Protein AF-V5HRC0-F1 (afdb_monomer)

Foldseek 3Di:
DPDKDFDWDADPPDDPADPPCVPRRCVQAPPVGIGGPQWIWDADPVRDIDTDAGNVQWDFFQNDTDHQVVLQVVQVVDPFFPGKGWHWDQDPPGRTDIDMDTDTPDPPDPDDPVNSVVD

Structure (mmCIF, N/CA/C/O backbone):
data_AF-V5HRC0-F1
#
_entry.id   AF-V5HRC0-F1
#
loop_
_atom_site.group_PDB
_atom_site.id
_atom_site.type_symbol
_atom_site.label_atom_id
_atom_site.label_alt_id
_atom_site.label_comp_id
_atom_site.label_asym_id
_atom_site.label_entity_id
_atom_site.label_seq_id
_atom_site.pdbx_PDB_ins_code
_atom_site.Cartn_x
_atom_site.Cartn_y
_atom_site.Cartn_z
_atom_site.occupancy
_atom_site.B_iso_or_equiv
_atom_site.auth_seq_id
_atom_site.auth_comp_id
_atom_site.auth_asym_id
_atom_site.auth_atom_id
_atom_site.pdbx_PDB_model_num
ATOM 1 N N . PRO A 1 1 ? 3.988 -19.691 -7.230 1.00 90.94 1 PRO A N 1
ATOM 2 C CA . PRO A 1 1 ? 2.639 -19.416 -6.673 1.00 90.94 1 PRO A CA 1
ATOM 3 C C . PRO A 1 1 ? 2.709 -19.157 -5.161 1.00 90.94 1 PRO A C 1
ATOM 5 O O . PRO A 1 1 ? 3.654 -19.605 -4.523 1.00 90.94 1 PRO A O 1
ATOM 8 N N . ASN A 1 2 ? 1.744 -18.421 -4.606 1.00 94.00 2 ASN A N 1
ATOM 9 C CA . ASN A 1 2 ? 1.583 -18.088 -3.181 1.00 94.00 2 ASN A CA 1
ATOM 10 C C . ASN A 1 2 ? 2.753 -17.335 -2.517 1.00 94.00 2 ASN A C 1
ATOM 12 O O . ASN A 1 2 ? 2.789 -17.189 -1.297 1.00 94.00 2 ASN A O 1
ATOM 16 N N . GLU A 1 3 ? 3.675 -16.794 -3.312 1.00 95.50 3 GLU A N 1
ATOM 17 C CA . GLU A 1 3 ? 4.771 -15.952 -2.839 1.00 95.50 3 GLU A CA 1
ATOM 18 C C . GLU A 1 3 ? 4.492 -14.481 -3.129 1.00 95.50 3 GLU A C 1
ATOM 20 O O . GLU A 1 3 ? 4.042 -14.113 -4.217 1.00 95.50 3 GLU A O 1
ATOM 25 N N . LYS A 1 4 ? 4.767 -13.634 -2.136 1.00 94.25 4 LYS A N 1
ATOM 26 C CA . LYS A 1 4 ? 4.613 -12.185 -2.248 1.00 94.25 4 LYS A CA 1
ATOM 27 C C . LYS A 1 4 ? 5.787 -11.604 -3.023 1.00 94.25 4 LYS A C 1
ATOM 29 O O . LYS A 1 4 ? 6.940 -11.830 -2.664 1.00 94.25 4 LYS A O 1
ATOM 34 N N . GLY A 1 5 ? 5.493 -10.788 -4.024 1.00 93.00 5 GLY A N 1
ATOM 35 C CA . GLY A 1 5 ? 6.502 -10.082 -4.800 1.00 93.00 5 GLY A CA 1
ATOM 36 C C . GLY A 1 5 ? 5.951 -8.813 -5.431 1.00 93.00 5 GLY A C 1
ATOM 37 O O . GLY A 1 5 ? 4.744 -8.573 -5.439 1.00 93.00 5 GLY A O 1
ATOM 38 N N . GLN A 1 6 ? 6.844 -7.982 -5.965 1.00 93.44 6 GLN A N 1
ATOM 39 C CA . GLN A 1 6 ? 6.417 -6.826 -6.742 1.00 93.44 6 GLN A CA 1
ATOM 40 C C . GLN A 1 6 ? 5.781 -7.287 -8.056 1.00 93.44 6 GLN A C 1
ATOM 42 O O . GLN A 1 6 ? 6.402 -8.025 -8.822 1.00 93.44 6 GLN A O 1
ATOM 47 N N . ALA A 1 7 ? 4.589 -6.780 -8.366 1.00 94.12 7 ALA A N 1
ATOM 48 C CA . ALA A 1 7 ? 4.003 -6.981 -9.681 1.00 94.12 7 ALA A CA 1
ATOM 49 C C . ALA A 1 7 ? 4.653 -6.070 -10.723 1.00 94.12 7 ALA A C 1
ATOM 51 O O . ALA A 1 7 ? 4.686 -4.839 -10.594 1.00 94.12 7 ALA A O 1
ATOM 52 N N . LEU A 1 8 ? 5.135 -6.693 -11.790 1.00 94.94 8 LEU A N 1
ATOM 53 C CA . LEU A 1 8 ? 5.587 -6.027 -12.997 1.00 94.94 8 LEU A CA 1
ATOM 54 C C . LEU A 1 8 ? 4.560 -6.291 -14.097 1.00 94.94 8 LEU A C 1
ATOM 56 O O . LEU A 1 8 ? 4.075 -7.412 -14.243 1.00 94.94 8 LEU A O 1
ATOM 60 N N . VAL A 1 9 ? 4.229 -5.268 -14.883 1.00 94.94 9 VAL A N 1
ATOM 61 C CA . VAL A 1 9 ? 3.247 -5.382 -15.970 1.00 94.94 9 VAL A CA 1
ATOM 62 C C . VAL A 1 9 ? 3.883 -4.984 -17.292 1.00 94.94 9 VAL A C 1
ATOM 64 O O . VAL A 1 9 ? 4.520 -3.937 -17.400 1.00 94.94 9 VAL A O 1
ATOM 67 N N . LYS A 1 10 ? 3.672 -5.804 -18.322 1.00 94.38 10 LYS A N 1
ATOM 68 C CA . LYS A 1 10 ? 4.053 -5.507 -19.702 1.00 94.38 10 LYS A CA 1
ATOM 69 C C . LYS A 1 10 ? 2.828 -5.654 -20.590 1.00 94.38 10 LYS A C 1
ATOM 71 O O . LYS A 1 10 ? 2.200 -6.704 -20.639 1.00 94.38 10 LYS A O 1
ATOM 76 N N . THR A 1 11 ? 2.461 -4.572 -21.262 1.00 92.88 11 THR A N 1
ATOM 77 C CA . THR A 1 11 ? 1.254 -4.497 -22.090 1.00 92.88 11 THR A CA 1
ATOM 78 C C . THR A 1 11 ? 1.506 -3.573 -23.279 1.00 92.88 11 THR A C 1
ATOM 80 O O . THR A 1 11 ? 2.241 -2.596 -23.126 1.00 92.88 11 THR A O 1
ATOM 83 N N . PRO A 1 12 ? 0.885 -3.809 -24.452 1.00 92.69 12 PRO A N 1
ATOM 84 C CA . PRO A 1 12 ? 0.980 -2.902 -25.599 1.00 92.69 12 PRO A CA 1
ATOM 85 C C . PRO A 1 12 ? 0.523 -1.466 -25.304 1.00 92.69 12 PRO A C 1
ATOM 87 O O . PRO A 1 12 ? 0.853 -0.550 -26.050 1.00 92.69 12 PRO A O 1
ATOM 90 N N . ARG A 1 13 ? -0.247 -1.265 -24.226 1.00 89.44 13 ARG A N 1
ATOM 91 C CA . ARG A 1 13 ? -0.723 0.052 -23.775 1.00 89.44 13 ARG A CA 1
ATOM 92 C C . ARG A 1 13 ? 0.147 0.683 -22.682 1.00 89.44 13 ARG A C 1
ATOM 94 O O . ARG A 1 13 ? -0.272 1.664 -22.076 1.00 89.44 13 ARG A O 1
ATOM 101 N N . ALA A 1 14 ? 1.318 0.118 -22.387 1.00 90.00 14 ALA A N 1
ATOM 102 C CA . ALA A 1 14 ? 2.213 0.675 -21.380 1.00 90.00 14 ALA A CA 1
ATOM 103 C C . ALA A 1 14 ? 2.696 2.072 -21.799 1.00 90.00 14 ALA A C 1
ATOM 105 O O . ALA A 1 14 ? 2.858 2.369 -22.985 1.00 90.00 14 ALA A O 1
ATOM 106 N N . MET A 1 15 ? 2.928 2.940 -20.813 1.00 91.75 15 MET A N 1
ATOM 107 C CA . MET A 1 15 ? 3.494 4.263 -21.065 1.00 91.75 15 MET A CA 1
ATOM 108 C C . MET A 1 15 ? 4.887 4.152 -21.702 1.00 91.75 15 MET A C 1
ATOM 110 O O . MET A 1 15 ? 5.642 3.229 -21.405 1.00 91.75 15 MET A O 1
ATOM 114 N N . LYS A 1 16 ? 5.266 5.138 -22.523 1.00 91.38 16 LYS A N 1
ATOM 115 C CA . LYS A 1 16 ? 6.643 5.253 -23.045 1.00 91.38 16 LYS A CA 1
ATOM 116 C C . LYS A 1 16 ? 7.648 5.692 -21.972 1.00 91.38 16 LYS A C 1
ATOM 118 O O . LYS A 1 16 ? 8.847 5.517 -22.143 1.00 91.38 16 LYS A O 1
ATOM 123 N N . GLY A 1 17 ? 7.148 6.296 -20.899 1.00 94.50 17 GLY A N 1
ATOM 124 C CA . GLY A 1 17 ? 7.925 6.913 -19.835 1.00 94.50 17 GLY A CA 1
ATOM 125 C C . GLY A 1 17 ? 7.222 8.152 -19.299 1.00 94.50 17 GLY A C 1
ATOM 126 O O . GLY A 1 17 ? 6.184 8.569 -19.821 1.00 94.50 17 GLY A O 1
ATOM 127 N N . TYR A 1 18 ? 7.797 8.742 -18.260 1.00 95.69 18 TYR A N 1
ATOM 128 C CA . TYR A 1 18 ? 7.334 10.009 -17.712 1.00 95.69 18 TYR A CA 1
ATOM 129 C C . TYR A 1 18 ? 7.815 11.178 -18.571 1.00 95.69 18 TYR A C 1
ATOM 131 O O . TYR A 1 18 ? 8.963 11.224 -19.018 1.00 95.69 18 TYR A O 1
ATOM 139 N N . TYR A 1 19 ? 6.934 12.154 -18.778 1.00 96.94 19 TYR A N 1
ATOM 140 C CA . TYR A 1 19 ? 7.241 13.346 -19.559 1.00 96.94 19 TYR A CA 1
ATOM 141 C C . TYR A 1 19 ? 8.358 14.168 -18.901 1.00 96.94 19 TYR A C 1
ATOM 143 O O . TYR A 1 19 ? 8.256 14.530 -17.731 1.00 96.94 19 TYR A O 1
ATOM 151 N N . GLY A 1 20 ? 9.433 14.440 -19.648 1.00 96.44 20 GLY A N 1
ATOM 152 C CA . GLY A 1 20 ? 10.565 15.248 -19.181 1.00 96.44 20 GLY A CA 1
ATOM 153 C C . GLY A 1 20 ? 11.364 14.652 -18.015 1.00 96.44 20 GLY A C 1
ATOM 154 O O . GLY A 1 20 ? 12.199 15.352 -17.453 1.00 96.44 20 GLY A O 1
ATOM 155 N N . ASN A 1 21 ? 11.130 13.388 -17.636 1.00 96.81 21 ASN A N 1
ATOM 156 C CA . ASN A 1 21 ? 11.766 12.780 -16.468 1.00 96.81 21 ASN A CA 1
ATOM 157 C C . ASN A 1 21 ? 12.373 11.399 -16.796 1.00 96.81 21 ASN A C 1
ATOM 159 O O . ASN A 1 21 ? 11.756 10.355 -16.539 1.00 96.81 21 ASN A O 1
ATOM 163 N N . PRO A 1 22 ? 13.583 11.368 -17.387 1.00 95.44 22 PRO A N 1
ATOM 164 C CA . PRO A 1 22 ? 14.248 10.121 -17.761 1.00 95.44 22 PRO A CA 1
ATOM 165 C C . PRO A 1 22 ? 14.656 9.276 -16.545 1.00 95.44 22 PRO A C 1
ATOM 167 O O . PRO A 1 22 ? 14.625 8.051 -16.623 1.00 95.44 22 PRO A O 1
ATOM 170 N N . GLU A 1 23 ? 14.976 9.902 -15.408 1.00 96.38 23 GLU A N 1
ATOM 171 C CA . GLU A 1 23 ? 15.358 9.194 -14.180 1.00 96.38 23 GLU A CA 1
ATOM 172 C C . GLU A 1 23 ? 14.170 8.443 -13.564 1.00 96.38 23 GLU A C 1
ATOM 174 O O . GLU A 1 23 ? 14.270 7.258 -13.243 1.00 96.38 23 GLU A O 1
ATOM 179 N N . ALA A 1 24 ? 13.010 9.094 -13.441 1.00 93.75 24 ALA A N 1
ATOM 180 C CA . ALA A 1 24 ? 11.797 8.411 -12.996 1.00 93.75 24 ALA A CA 1
ATOM 181 C C . ALA A 1 24 ? 11.396 7.300 -13.979 1.00 93.75 24 ALA A C 1
ATOM 183 O O . ALA A 1 24 ? 10.913 6.248 -13.564 1.00 93.75 24 ALA A O 1
ATOM 184 N N . THR A 1 25 ? 11.629 7.511 -15.279 1.00 95.19 25 THR A N 1
ATOM 185 C CA . THR A 1 25 ? 11.328 6.520 -16.320 1.00 95.19 25 THR A CA 1
ATOM 186 C C . THR A 1 25 ? 12.191 5.272 -16.175 1.00 95.19 25 THR A C 1
ATOM 188 O O . THR A 1 25 ? 11.645 4.173 -16.184 1.00 95.19 25 THR A O 1
ATOM 191 N N . SER A 1 26 ? 13.505 5.409 -15.978 1.00 94.69 26 SER A N 1
ATOM 192 C CA . SER A 1 26 ? 14.406 4.259 -15.796 1.00 94.69 26 SER A CA 1
ATOM 193 C C . SER A 1 26 ? 14.171 3.525 -14.470 1.00 94.69 26 SER A C 1
ATOM 195 O O . SER A 1 26 ? 14.340 2.306 -14.382 1.00 94.69 26 SER A O 1
ATOM 197 N N . LYS A 1 27 ? 13.718 4.244 -13.435 1.00 93.06 27 LYS A N 1
ATOM 198 C CA . LYS A 1 27 ? 13.271 3.642 -12.171 1.00 93.06 27 LYS A CA 1
ATOM 199 C C . LYS A 1 27 ? 11.970 2.852 -12.343 1.00 93.06 27 LYS A C 1
ATOM 201 O O . LYS A 1 27 ? 11.857 1.750 -11.803 1.00 93.06 27 LYS A O 1
ATOM 206 N N . ALA A 1 28 ? 11.004 3.362 -13.104 1.00 93.00 28 ALA A N 1
ATOM 207 C CA . ALA A 1 28 ? 9.702 2.715 -13.279 1.00 93.00 28 ALA A CA 1
ATOM 208 C C . ALA A 1 28 ? 9.676 1.622 -14.356 1.00 93.00 28 ALA A C 1
ATOM 210 O O . ALA A 1 28 ? 8.920 0.666 -14.209 1.00 93.00 28 ALA A O 1
ATOM 211 N N . ILE A 1 29 ? 10.476 1.726 -15.417 1.00 95.69 29 ILE A N 1
ATOM 212 C CA . ILE A 1 29 ? 10.474 0.785 -16.544 1.00 95.69 29 ILE A CA 1
ATOM 213 C C . ILE A 1 29 ? 11.810 0.042 -16.580 1.00 95.69 29 ILE A C 1
ATOM 215 O O . ILE A 1 29 ? 12.878 0.652 -16.587 1.00 95.69 29 ILE A O 1
ATOM 219 N N . THR A 1 30 ? 11.763 -1.286 -16.578 1.00 94.62 30 THR A N 1
ATOM 220 C CA . THR A 1 30 ? 12.955 -2.131 -16.699 1.00 94.62 30 THR A CA 1
ATOM 221 C C . THR A 1 30 ? 13.543 -2.068 -18.119 1.00 94.62 30 THR A C 1
ATOM 223 O O . THR A 1 30 ? 12.816 -1.768 -19.069 1.00 94.62 30 THR A O 1
ATOM 226 N N . PRO A 1 31 ? 14.835 -2.398 -18.316 1.00 92.19 31 PRO A N 1
ATOM 227 C CA . PRO A 1 31 ? 15.448 -2.413 -19.651 1.00 92.19 31 PRO A CA 1
ATOM 228 C C . PRO A 1 31 ? 14.747 -3.332 -20.667 1.00 92.19 31 PRO A C 1
ATOM 230 O O . PRO A 1 31 ? 14.778 -3.067 -21.864 1.00 92.19 31 PRO A O 1
ATOM 233 N N . ASP A 1 32 ? 14.083 -4.390 -20.201 1.00 92.81 32 ASP A N 1
ATOM 234 C CA . ASP A 1 32 ? 13.302 -5.337 -21.004 1.00 92.81 32 ASP A CA 1
ATOM 235 C C . ASP A 1 32 ? 11.813 -4.946 -21.153 1.00 92.81 32 ASP A C 1
ATOM 237 O O . ASP A 1 32 ? 11.015 -5.697 -21.730 1.00 92.81 32 ASP A O 1
ATOM 241 N N . GLY A 1 33 ? 11.431 -3.746 -20.700 1.00 91.81 33 GLY A N 1
ATOM 242 C CA . GLY A 1 33 ? 10.145 -3.104 -20.992 1.00 91.81 33 GLY A CA 1
ATOM 243 C C . GLY A 1 33 ? 8.998 -3.449 -20.040 1.00 91.81 33 GLY A C 1
ATOM 244 O O . GLY A 1 33 ? 7.836 -3.283 -20.413 1.00 91.81 33 GLY A O 1
ATOM 245 N N . TRP A 1 34 ? 9.290 -3.941 -18.837 1.00 96.06 34 TRP A N 1
ATOM 246 C CA . TRP A 1 34 ? 8.286 -4.144 -17.794 1.00 96.06 34 TRP A CA 1
ATOM 247 C C . TRP A 1 34 ? 8.120 -2.899 -16.932 1.00 96.06 34 TRP A C 1
ATOM 249 O O . TRP A 1 34 ? 9.094 -2.264 -16.534 1.00 96.06 34 TRP A O 1
ATOM 259 N N . VAL A 1 35 ? 6.878 -2.576 -16.587 1.00 95.50 35 VAL A N 1
ATOM 260 C CA . VAL A 1 35 ? 6.555 -1.465 -15.693 1.00 95.50 35 VAL A CA 1
ATOM 261 C C . VAL A 1 35 ? 6.451 -1.978 -14.262 1.00 95.50 35 VAL A C 1
ATOM 263 O O . VAL A 1 35 ? 5.622 -2.835 -13.953 1.00 95.50 35 VAL A O 1
ATOM 266 N N . ARG A 1 36 ? 7.275 -1.421 -13.379 1.00 94.06 36 ARG A N 1
ATOM 267 C CA . ARG A 1 36 ? 7.210 -1.591 -11.928 1.00 94.06 36 ARG A CA 1
ATOM 268 C C . ARG A 1 36 ? 6.000 -0.828 -11.389 1.00 94.06 36 ARG A C 1
ATOM 270 O O . ARG A 1 36 ? 6.021 0.396 -11.322 1.00 94.06 36 ARG A O 1
ATOM 277 N N . THR A 1 37 ? 4.953 -1.545 -10.987 1.00 91.69 37 THR A N 1
ATOM 278 C CA . THR A 1 37 ? 3.701 -0.944 -10.468 1.00 91.69 37 THR A CA 1
ATOM 279 C C . THR A 1 37 ? 3.879 -0.282 -9.098 1.00 91.69 37 THR A C 1
ATOM 281 O O . THR A 1 37 ? 3.175 0.661 -8.738 1.00 91.69 37 THR A O 1
ATOM 284 N N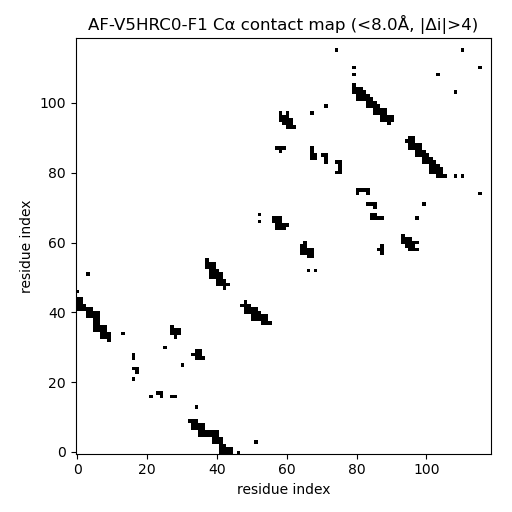 . GLY A 1 38 ? 4.854 -0.785 -8.335 1.00 89.56 38 GLY A N 1
ATOM 285 C CA . GLY A 1 38 ? 5.027 -0.443 -6.925 1.00 89.56 38 GLY A CA 1
ATOM 286 C C . GLY A 1 38 ? 4.083 -1.213 -6.001 1.00 89.56 38 GLY A C 1
ATOM 287 O O . GLY A 1 38 ? 4.103 -0.960 -4.802 1.00 89.56 38 GLY A O 1
ATOM 288 N N . ASP A 1 39 ? 3.307 -2.156 -6.535 1.00 91.62 39 ASP A N 1
ATOM 289 C CA . ASP A 1 39 ? 2.345 -2.953 -5.783 1.00 91.62 39 ASP A CA 1
ATOM 290 C C . ASP A 1 39 ? 2.925 -4.339 -5.487 1.00 91.62 39 ASP A C 1
ATOM 292 O O . ASP A 1 39 ? 3.577 -4.955 -6.339 1.00 91.62 39 ASP A O 1
ATOM 296 N N . ILE A 1 40 ? 2.698 -4.823 -4.270 1.00 90.75 40 ILE A N 1
ATOM 297 C CA . ILE A 1 40 ? 3.017 -6.181 -3.845 1.00 90.75 40 ILE A CA 1
ATOM 298 C C . ILE A 1 40 ? 1.778 -7.046 -4.047 1.00 90.75 40 ILE A C 1
ATOM 300 O O . ILE A 1 40 ? 0.703 -6.757 -3.515 1.00 90.75 40 ILE A O 1
ATOM 304 N N . LEU A 1 41 ? 1.946 -8.119 -4.812 1.00 94.88 41 LEU A N 1
ATOM 305 C CA . LEU A 1 41 ? 0.917 -9.109 -5.095 1.00 94.88 41 LEU A CA 1
ATOM 306 C C . LEU A 1 41 ? 1.468 -10.518 -4.881 1.00 94.88 41 LEU A C 1
ATOM 308 O O . LEU A 1 41 ? 2.679 -10.737 -4.839 1.00 94.88 41 LEU A O 1
ATOM 312 N N . TYR A 1 42 ? 0.564 -11.481 -4.779 1.00 95.19 42 TYR A N 1
ATOM 313 C CA . TYR A 1 42 ? 0.863 -12.892 -5.007 1.00 95.19 42 TYR A CA 1
ATOM 314 C C . TYR A 1 42 ? -0.206 -13.478 -5.930 1.00 95.19 42 TYR A C 1
ATOM 316 O O . TYR A 1 42 ? -1.286 -12.901 -6.070 1.00 95.19 42 TYR A O 1
ATOM 324 N N . TYR A 1 43 ? 0.087 -14.608 -6.566 1.00 96.75 43 TYR A N 1
ATOM 325 C CA . TYR A 1 43 ? -0.895 -15.355 -7.352 1.00 96.75 43 TYR A CA 1
ATOM 326 C C . TYR A 1 43 ? -1.063 -16.766 -6.791 1.00 96.75 43 TYR A C 1
ATOM 328 O O . TYR A 1 43 ? -0.076 -17.362 -6.356 1.00 96.75 43 TYR A O 1
ATOM 336 N N . ASN A 1 44 ? -2.289 -17.289 -6.768 1.00 95.94 44 ASN A N 1
ATOM 337 C CA . ASN A 1 44 ? -2.558 -18.657 -6.313 1.00 95.94 44 ASN A CA 1
ATOM 338 C C . ASN A 1 44 ? -2.277 -19.695 -7.423 1.00 95.94 44 ASN A C 1
ATOM 340 O O . ASN A 1 44 ? -1.874 -19.339 -8.528 1.00 95.94 44 ASN A O 1
ATOM 344 N N . GLU A 1 45 ? -2.484 -20.982 -7.134 1.00 96.69 45 GLU A N 1
ATOM 345 C CA . GLU A 1 45 ? -2.281 -22.075 -8.107 1.00 96.69 45 GLU A CA 1
ATOM 346 C C . GLU A 1 45 ? -3.183 -21.954 -9.352 1.00 96.69 45 GLU A C 1
ATOM 348 O O . GLU A 1 45 ? -2.795 -22.379 -10.436 1.00 96.69 45 GLU A O 1
ATOM 353 N N . ASP A 1 46 ? -4.343 -21.300 -9.229 1.00 96.25 46 ASP A N 1
ATOM 354 C CA . ASP A 1 46 ? -5.279 -21.058 -10.338 1.00 96.25 46 ASP A CA 1
ATOM 355 C C . ASP A 1 46 ? -4.915 -19.818 -11.179 1.00 96.25 46 ASP A C 1
ATOM 357 O O . ASP A 1 46 ? -5.612 -19.478 -12.135 1.00 96.25 46 ASP A O 1
ATOM 361 N N . GLY A 1 47 ? -3.844 -19.102 -10.820 1.00 93.94 47 GLY A N 1
ATOM 362 C CA . GLY A 1 47 ? -3.413 -17.879 -11.499 1.00 93.94 47 GLY A CA 1
ATOM 363 C C . GLY A 1 47 ? -4.210 -16.622 -11.130 1.00 93.94 47 GLY A C 1
ATOM 364 O O . GLY A 1 47 ? -4.042 -15.584 -11.772 1.00 93.94 47 GLY A O 1
ATOM 365 N N . HIS A 1 48 ? -5.051 -16.669 -10.093 1.00 96.00 48 HIS A N 1
ATOM 366 C CA . HIS A 1 48 ? -5.710 -15.479 -9.559 1.00 96.00 48 HIS A CA 1
ATOM 367 C C . HIS A 1 48 ? -4.720 -14.630 -8.7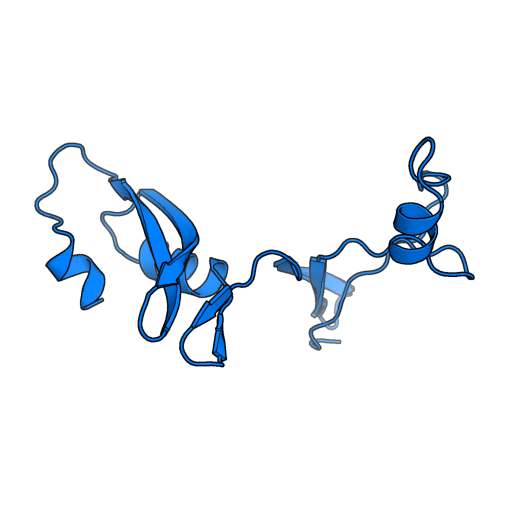65 1.00 96.00 48 HIS A C 1
ATOM 369 O O . HIS A 1 48 ? -4.014 -15.139 -7.895 1.00 96.00 48 HIS A O 1
ATOM 375 N N . PHE A 1 49 ? -4.695 -13.327 -9.045 1.00 95.44 49 PHE A N 1
ATOM 376 C CA . PHE A 1 49 ? -3.833 -12.364 -8.365 1.00 95.44 49 PHE A CA 1
ATOM 377 C C . PHE A 1 49 ? -4.540 -11.730 -7.170 1.00 95.44 49 PHE A C 1
ATOM 379 O O . PHE A 1 49 ? -5.700 -11.331 -7.255 1.00 95.44 49 PHE A O 1
ATOM 386 N N . PHE A 1 50 ? -3.797 -11.567 -6.082 1.00 94.06 50 PHE A N 1
ATOM 387 C CA . PHE A 1 50 ? -4.267 -10.977 -4.838 1.00 94.06 50 PHE A CA 1
ATOM 388 C C . PHE A 1 50 ? -3.385 -9.788 -4.469 1.00 94.06 50 PHE A C 1
ATOM 390 O O . PHE A 1 50 ? -2.158 -9.902 -4.411 1.00 94.06 50 PHE A O 1
ATOM 397 N N . PHE A 1 51 ? -4.021 -8.644 -4.220 1.00 91.12 51 PHE A N 1
ATOM 398 C CA . PHE A 1 51 ? -3.348 -7.431 -3.771 1.00 91.12 51 PHE A CA 1
ATOM 399 C C . PHE A 1 51 ? -2.969 -7.536 -2.291 1.00 91.12 51 PHE A C 1
ATOM 401 O O . PHE A 1 51 ? -3.786 -7.956 -1.471 1.00 91.12 51 PHE A O 1
ATOM 408 N N . VAL A 1 52 ? -1.738 -7.147 -1.955 1.00 86.50 52 VAL A N 1
ATOM 409 C CA . VAL A 1 52 ? -1.233 -7.148 -0.576 1.00 86.50 52 VAL A CA 1
ATOM 410 C C . VAL A 1 52 ? -1.061 -5.719 -0.067 1.00 86.50 52 VAL A C 1
ATOM 412 O O . VAL A 1 52 ? -1.681 -5.348 0.925 1.00 86.50 52 VAL A O 1
ATOM 415 N N . GLU A 1 53 ? -0.224 -4.919 -0.729 1.00 81.06 53 GLU A N 1
ATOM 416 C CA . GLU A 1 53 ? 0.113 -3.551 -0.305 1.00 81.06 53 GLU A CA 1
ATOM 417 C C . GLU A 1 53 ? 0.848 -2.770 -1.410 1.00 81.06 53 GLU A 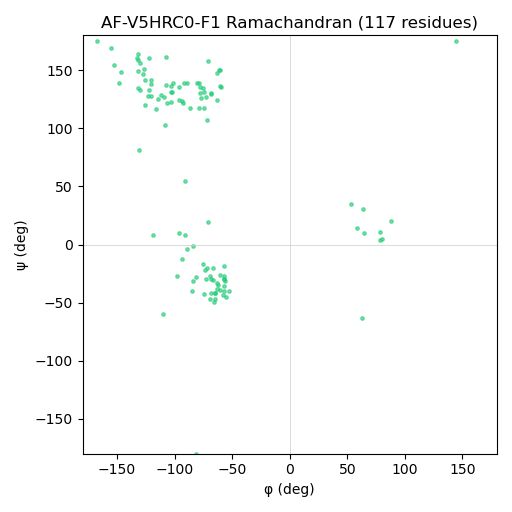C 1
ATOM 419 O O . GLU A 1 53 ? 1.218 -3.338 -2.438 1.00 81.06 53 GLU A O 1
ATOM 424 N N . ARG A 1 54 ? 1.122 -1.475 -1.187 1.00 84.50 54 ARG A N 1
ATOM 425 C CA . ARG A 1 54 ? 2.031 -0.675 -2.029 1.00 84.50 54 ARG A CA 1
ATOM 426 C C . ARG A 1 54 ? 3.383 -0.490 -1.344 1.00 84.50 54 ARG A C 1
ATOM 428 O O . ARG A 1 54 ? 3.444 -0.001 -0.223 1.00 84.50 54 ARG A O 1
ATOM 435 N N . MET A 1 55 ? 4.480 -0.746 -2.054 1.00 76.56 55 MET A N 1
ATOM 436 C CA . MET A 1 55 ? 5.849 -0.697 -1.512 1.00 76.56 55 MET A CA 1
ATOM 437 C C . MET A 1 55 ? 6.268 0.635 -0.882 1.00 76.56 55 MET A C 1
ATOM 439 O O . MET A 1 55 ? 7.145 0.639 -0.019 1.00 76.56 55 MET A O 1
ATOM 443 N N . ILE A 1 56 ? 5.716 1.756 -1.353 1.00 69.31 56 ILE A N 1
ATOM 444 C CA . ILE A 1 56 ? 6.117 3.104 -0.912 1.00 69.31 56 ILE A CA 1
ATOM 445 C C . ILE A 1 56 ? 5.232 3.602 0.242 1.00 69.31 56 ILE A C 1
ATOM 447 O O . ILE A 1 56 ? 5.592 4.557 0.920 1.00 69.31 56 ILE A O 1
ATOM 451 N N . GLN A 1 57 ? 4.109 2.941 0.532 1.00 70.19 57 GLN A N 1
ATOM 452 C CA . GLN A 1 57 ? 3.252 3.305 1.661 1.00 70.19 57 GLN A CA 1
ATOM 453 C C . GLN A 1 57 ? 3.665 2.543 2.921 1.00 70.19 57 GLN A C 1
ATOM 455 O O . GLN A 1 57 ? 2.840 1.867 3.506 1.00 70.19 57 GLN A O 1
ATOM 460 N N . VAL A 1 58 ? 4.927 2.613 3.342 1.00 79.31 58 VAL A N 1
ATOM 461 C CA . VAL A 1 58 ? 5.361 2.070 4.643 1.00 79.31 58 VAL A CA 1
ATOM 462 C C . VAL A 1 58 ? 6.083 3.141 5.444 1.00 79.31 58 VAL A C 1
ATOM 464 O O . VAL A 1 58 ? 6.718 4.016 4.859 1.00 79.31 58 VAL A O 1
ATOM 467 N N . PHE A 1 59 ? 6.010 3.049 6.768 1.00 87.00 59 PHE A N 1
ATOM 468 C CA . PHE A 1 59 ? 6.738 3.924 7.692 1.00 87.00 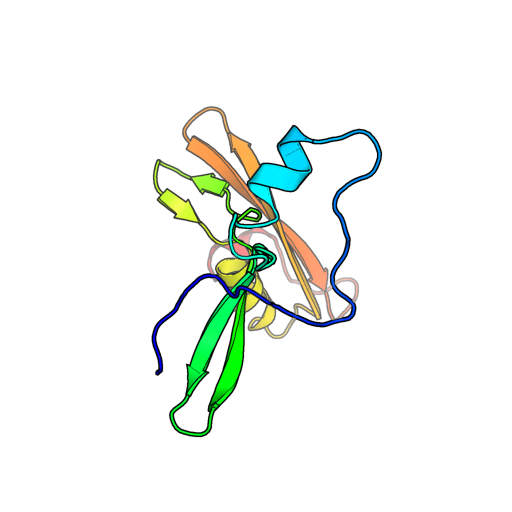59 PHE A CA 1
ATOM 469 C C . PHE A 1 59 ? 7.629 3.092 8.625 1.00 87.00 59 PHE A C 1
ATOM 471 O O . PHE A 1 59 ? 7.446 1.877 8.749 1.00 87.00 59 PHE A O 1
ATOM 478 N N . CYS A 1 60 ? 8.630 3.717 9.237 1.00 86.94 60 CYS A N 1
ATOM 479 C CA . CYS A 1 60 ? 9.617 3.071 10.097 1.00 86.94 60 CYS A CA 1
ATOM 480 C C . CYS A 1 60 ? 9.389 3.444 11.565 1.00 86.94 60 CYS A C 1
ATOM 482 O O . CYS A 1 60 ? 9.768 4.528 12.003 1.00 86.94 60 CYS A O 1
ATOM 484 N N . CYS A 1 61 ? 8.809 2.528 12.337 1.00 88.69 61 CYS A N 1
ATOM 485 C CA . CYS A 1 61 ? 8.604 2.710 13.772 1.00 88.69 61 CYS A CA 1
ATOM 486 C C . CYS A 1 61 ? 9.591 1.841 14.544 1.00 88.69 61 CYS A C 1
ATOM 488 O O . CYS A 1 61 ? 9.618 0.626 14.349 1.00 88.69 61 CYS A O 1
ATOM 490 N N . MET A 1 62 ? 10.418 2.450 15.399 1.00 89.06 62 MET A N 1
ATOM 491 C CA . MET A 1 62 ? 11.426 1.733 16.201 1.00 89.06 62 MET A CA 1
ATOM 492 C C . MET A 1 62 ? 12.354 0.828 15.358 1.00 89.06 62 MET A C 1
ATOM 494 O O . MET A 1 62 ? 12.740 -0.259 15.782 1.00 89.06 62 MET A O 1
ATOM 498 N N . GLY A 1 63 ? 12.695 1.248 14.134 1.00 86.06 63 GLY A N 1
ATOM 499 C CA . GLY A 1 63 ? 13.530 0.463 13.214 1.00 86.06 63 GLY A CA 1
ATOM 500 C C . GLY A 1 63 ? 12.801 -0.673 12.480 1.00 86.06 63 GLY A C 1
ATOM 501 O O . GLY A 1 63 ? 13.431 -1.416 11.728 1.00 86.06 63 GLY A O 1
ATOM 502 N N . ILE A 1 64 ? 11.485 -0.812 12.662 1.00 87.44 64 ILE A N 1
ATOM 503 C CA . ILE A 1 64 ? 10.648 -1.819 12.003 1.00 87.44 64 ILE A CA 1
ATOM 504 C C . ILE A 1 64 ? 9.873 -1.156 10.863 1.00 87.44 64 ILE A C 1
ATOM 506 O O . ILE A 1 64 ? 9.223 -0.129 11.057 1.00 87.44 64 ILE A O 1
ATOM 510 N N . ARG A 1 65 ? 9.897 -1.763 9.668 1.00 86.31 65 ARG A N 1
ATOM 511 C CA . ARG A 1 65 ? 9.038 -1.340 8.550 1.00 86.31 65 ARG A CA 1
ATOM 512 C C . ARG A 1 65 ? 7.607 -1.796 8.811 1.00 86.31 65 ARG A C 1
ATOM 514 O O . ARG A 1 65 ? 7.347 -2.996 8.877 1.00 86.31 65 ARG A O 1
ATOM 521 N N . VAL A 1 66 ? 6.693 -0.842 8.929 1.00 87.19 66 VAL A N 1
ATOM 522 C CA . VAL A 1 66 ? 5.279 -1.075 9.224 1.00 87.19 66 VAL A CA 1
ATOM 523 C C . VAL A 1 66 ? 4.433 -0.716 8.006 1.00 87.19 66 VAL A C 1
ATOM 525 O O . VAL A 1 66 ? 4.543 0.384 7.461 1.00 87.19 66 VAL A O 1
ATOM 528 N N . ALA A 1 67 ? 3.573 -1.650 7.597 1.00 87.62 67 ALA A N 1
ATOM 529 C CA . ALA A 1 67 ? 2.571 -1.434 6.560 1.00 87.62 67 ALA A CA 1
ATOM 530 C C . ALA A 1 67 ? 1.296 -0.835 7.192 1.00 87.62 67 ALA A C 1
ATOM 532 O O . ALA A 1 67 ? 0.668 -1.513 8.010 1.00 87.62 67 ALA A O 1
ATOM 533 N N . PRO A 1 68 ? 0.868 0.387 6.828 1.00 89.62 68 PRO A N 1
ATOM 534 C CA . PRO A 1 68 ? -0.357 1.016 7.315 1.00 89.62 68 PRO A CA 1
ATOM 535 C C . PRO A 1 68 ? -1.591 0.131 7.146 1.00 89.62 68 PRO A C 1
ATOM 537 O O . PRO A 1 68 ? -2.373 -0.001 8.083 1.00 89.62 68 PRO A O 1
ATOM 540 N N . SER A 1 69 ? -1.693 -0.570 6.012 1.00 88.19 69 SER A N 1
ATOM 541 C CA . SER A 1 69 ? -2.801 -1.479 5.693 1.00 88.19 69 SER A CA 1
ATOM 542 C C . SER A 1 69 ? -3.015 -2.576 6.737 1.00 88.19 69 SER A C 1
ATOM 544 O O . SER A 1 69 ? -4.146 -3.000 6.973 1.00 88.19 69 SER A O 1
ATOM 546 N N . SER A 1 70 ? -1.948 -3.027 7.405 1.00 87.88 70 SER A N 1
ATOM 547 C CA . SER A 1 70 ? -2.054 -3.998 8.499 1.00 87.88 70 SER A CA 1
ATOM 548 C C . SER A 1 70 ? -2.810 -3.432 9.704 1.00 87.88 70 SER A C 1
ATOM 550 O O . SER A 1 70 ? -3.675 -4.116 10.251 1.00 87.88 70 SER A O 1
ATOM 552 N N . ILE A 1 71 ? -2.541 -2.174 10.066 1.00 91.38 71 ILE A N 1
ATOM 553 C CA . ILE A 1 71 ? -3.188 -1.468 11.177 1.00 91.38 71 ILE A CA 1
ATOM 554 C C . ILE A 1 71 ? -4.612 -1.078 10.772 1.00 91.38 71 ILE A C 1
ATOM 556 O O . ILE A 1 71 ? -5.548 -1.286 11.538 1.00 91.38 71 ILE A O 1
ATOM 560 N N . GLU A 1 72 ? -4.798 -0.586 9.546 1.00 93.19 72 GLU A N 1
ATOM 561 C CA . GLU A 1 72 ? -6.117 -0.283 8.977 1.00 93.19 72 GLU A CA 1
ATOM 562 C C . GLU A 1 72 ? -7.026 -1.510 9.017 1.00 93.19 72 GLU A C 1
ATOM 564 O O . GLU A 1 72 ? -8.161 -1.414 9.468 1.00 93.19 72 GLU A O 1
ATOM 569 N N . ARG A 1 73 ? -6.522 -2.691 8.637 1.00 91.62 73 ARG A N 1
ATOM 570 C CA . ARG A 1 73 ? -7.300 -3.936 8.689 1.00 91.62 73 ARG A CA 1
ATOM 571 C C . ARG A 1 73 ? -7.753 -4.287 10.106 1.00 91.62 73 ARG A C 1
ATOM 573 O O . ARG A 1 73 ? -8.872 -4.768 10.272 1.00 91.62 73 ARG A O 1
ATOM 580 N N . VAL A 1 74 ? -6.904 -4.065 11.110 1.00 92.88 74 VAL A N 1
ATOM 581 C CA . VAL A 1 74 ? -7.271 -4.265 12.521 1.00 92.88 74 VAL A CA 1
ATOM 582 C C . VAL A 1 74 ? -8.348 -3.257 12.921 1.00 92.88 74 VAL A C 1
ATOM 584 O O . VAL A 1 74 ? -9.405 -3.665 13.393 1.00 92.88 74 VAL A O 1
ATOM 587 N N . LEU A 1 75 ? -8.156 -1.969 12.632 1.00 92.56 75 LEU A N 1
ATOM 588 C CA . LEU A 1 75 ? -9.144 -0.923 12.920 1.00 92.56 75 LEU A CA 1
ATOM 589 C C . LEU A 1 75 ? -10.498 -1.202 12.249 1.00 92.56 75 LEU A C 1
ATOM 591 O O . LEU A 1 75 ? -11.538 -1.092 12.890 1.00 92.56 75 LEU A O 1
ATOM 595 N N . LEU A 1 76 ? -10.501 -1.636 10.990 1.00 93.38 76 LEU A N 1
ATOM 596 C CA . LEU A 1 76 ? -11.712 -1.978 10.238 1.00 93.38 76 LEU A CA 1
ATOM 597 C C . LEU A 1 76 ? -12.439 -3.216 10.785 1.00 93.38 76 LEU A C 1
ATOM 599 O O . LEU A 1 76 ? -13.627 -3.388 10.516 1.00 93.38 76 LEU A O 1
ATOM 603 N N . SER A 1 77 ? -11.764 -4.072 11.560 1.00 92.25 77 SER A N 1
ATOM 604 C CA . SER A 1 77 ? -12.421 -5.193 12.244 1.00 92.25 77 SER A CA 1
ATOM 605 C C . SER A 1 77 ? -13.237 -4.755 13.465 1.00 92.25 77 SER A C 1
ATOM 607 O O . SER A 1 77 ? -14.110 -5.496 13.918 1.00 92.25 77 SER A O 1
ATOM 609 N N . HIS A 1 78 ? -13.010 -3.541 13.976 1.00 90.69 78 HIS A N 1
ATOM 610 C CA . HIS A 1 78 ? -13.771 -2.991 15.088 1.00 90.69 78 HIS A CA 1
ATOM 611 C C . HIS A 1 78 ? -15.187 -2.599 14.637 1.00 90.69 78 HIS A C 1
ATOM 613 O O . HIS A 1 78 ? -15.375 -1.801 13.716 1.00 90.69 78 HIS A O 1
ATOM 619 N N . GLU A 1 79 ? -16.216 -3.089 15.336 1.00 89.00 79 GLU A N 1
ATOM 620 C CA . GLU A 1 79 ? -17.615 -2.955 14.902 1.00 89.00 79 GLU A CA 1
ATOM 621 C C . GLU A 1 79 ? -18.073 -1.510 14.686 1.00 89.00 79 GLU A C 1
ATOM 623 O O . GLU A 1 79 ? -18.940 -1.258 13.850 1.00 89.00 79 GLU A O 1
ATOM 628 N N . GLY A 1 80 ? -17.496 -0.559 15.419 1.00 90.44 80 GLY A N 1
ATOM 629 C CA . GLY A 1 80 ? -17.848 0.855 15.325 1.00 90.44 80 GLY A CA 1
ATOM 630 C C . GLY A 1 80 ? -17.073 1.690 14.304 1.00 90.44 80 GLY A C 1
ATOM 631 O O . GLY A 1 80 ? -17.413 2.862 14.140 1.00 90.44 80 GLY A O 1
ATOM 632 N N . ILE A 1 81 ? -16.075 1.130 13.614 1.00 92.31 81 ILE A N 1
ATOM 633 C CA . ILE A 1 81 ? -15.290 1.842 12.594 1.00 92.31 81 ILE A CA 1
ATOM 634 C C . ILE A 1 81 ? -15.866 1.531 11.209 1.00 92.31 81 ILE A C 1
ATOM 636 O O . ILE A 1 81 ? -16.043 0.376 10.837 1.00 92.31 81 ILE A O 1
ATOM 640 N N . ALA A 1 82 ? -16.225 2.577 10.468 1.00 93.50 82 ALA A N 1
ATOM 641 C CA . ALA A 1 82 ? -16.711 2.494 9.095 1.00 93.50 82 ALA A CA 1
ATOM 642 C C . ALA A 1 82 ? -15.557 2.464 8.092 1.00 93.50 82 ALA A C 1
ATOM 644 O O . ALA A 1 82 ? -15.632 1.739 7.106 1.00 93.50 82 ALA A O 1
ATOM 645 N N . ASP A 1 83 ? -14.526 3.267 8.353 1.00 94.38 83 ASP A N 1
ATOM 646 C CA . ASP A 1 83 ? -13.357 3.400 7.493 1.00 94.38 83 ASP A CA 1
ATOM 647 C C . ASP A 1 83 ? -12.128 3.820 8.313 1.00 94.38 83 ASP A C 1
ATOM 649 O O . ASP A 1 83 ? -12.274 4.444 9.373 1.00 94.38 83 ASP A O 1
ATOM 653 N N . ALA A 1 84 ? -10.928 3.492 7.837 1.00 94.44 84 ALA A N 1
ATOM 654 C CA . ALA A 1 84 ? -9.674 3.838 8.495 1.00 94.44 84 ALA A CA 1
ATOM 655 C C . ALA A 1 84 ? -8.544 4.069 7.485 1.00 94.44 84 ALA A C 1
ATOM 657 O O . ALA A 1 84 ? -8.373 3.301 6.544 1.00 94.44 84 ALA A O 1
ATOM 658 N N . ALA A 1 85 ? -7.732 5.092 7.740 1.00 93.88 85 ALA A N 1
ATOM 659 C CA . ALA A 1 85 ? -6.499 5.364 7.011 1.00 93.88 85 ALA A CA 1
ATOM 660 C C . ALA A 1 85 ? -5.363 5.629 8.001 1.00 93.88 85 ALA A C 1
ATOM 662 O O . ALA A 1 85 ? -5.533 6.384 8.963 1.00 93.88 85 ALA A O 1
ATOM 663 N N . VAL A 1 86 ? -4.198 5.032 7.774 1.00 93.31 86 VAL A N 1
ATOM 664 C CA . VAL A 1 86 ? -3.034 5.145 8.655 1.00 93.31 86 VAL A CA 1
ATOM 665 C C . VAL A 1 86 ? -1.859 5.742 7.889 1.00 93.31 86 VAL A C 1
ATOM 667 O O . VAL A 1 86 ? -1.584 5.400 6.742 1.00 93.31 86 VAL A O 1
ATOM 670 N N . ILE A 1 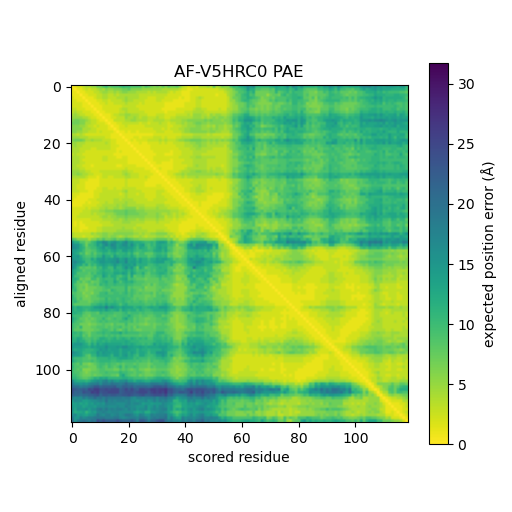87 ? -1.136 6.652 8.536 1.00 91.75 87 ILE A N 1
ATOM 671 C CA . ILE A 1 87 ? 0.102 7.233 8.007 1.00 91.75 87 ILE A CA 1
ATOM 672 C C . ILE A 1 87 ? 1.214 7.159 9.050 1.00 91.75 87 ILE A C 1
ATOM 674 O O . ILE A 1 87 ? 0.944 7.133 10.251 1.00 91.75 87 ILE A O 1
ATOM 678 N N . GLY A 1 88 ? 2.464 7.179 8.593 1.00 91.88 88 GLY A N 1
ATOM 679 C CA . GLY A 1 88 ? 3.606 7.470 9.454 1.00 91.88 88 GLY A CA 1
ATOM 680 C C . GLY A 1 88 ? 3.716 8.969 9.717 1.00 91.88 88 GLY A C 1
ATOM 681 O O . GLY A 1 88 ? 3.584 9.772 8.792 1.00 91.88 88 GLY A O 1
ATOM 682 N N . VAL A 1 89 ? 3.955 9.355 10.966 1.00 93.81 89 VAL A N 1
ATOM 683 C CA . VAL A 1 89 ? 4.288 10.735 11.349 1.00 93.81 89 VAL A CA 1
ATOM 684 C C . VAL A 1 89 ? 5.556 10.758 12.182 1.00 93.81 89 VAL A C 1
ATOM 686 O O . VAL A 1 89 ? 5.792 9.835 12.956 1.00 93.81 89 VAL A O 1
ATOM 689 N N . LEU A 1 90 ? 6.349 11.822 12.051 1.00 93.56 90 LEU A N 1
ATOM 690 C CA . LEU A 1 90 ? 7.598 11.957 12.796 1.00 93.56 90 LEU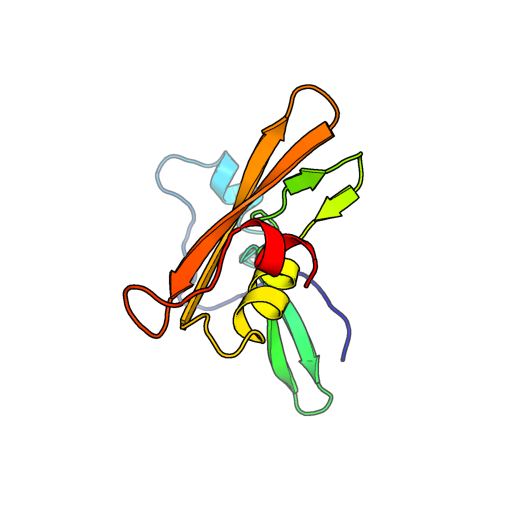 A CA 1
ATOM 691 C C . LEU A 1 90 ? 7.354 11.932 14.312 1.00 93.56 90 LEU A C 1
ATOM 693 O O . LEU A 1 90 ? 6.453 12.603 14.817 1.00 93.56 90 LEU A O 1
ATOM 697 N N . HIS A 1 91 ? 8.192 11.188 15.029 1.00 93.81 91 HIS A N 1
ATOM 698 C CA . HIS A 1 91 ? 8.170 11.060 16.480 1.00 93.81 91 HIS A CA 1
ATOM 699 C C . HIS A 1 91 ? 9.571 11.285 17.065 1.00 93.81 91 HIS A C 1
ATOM 701 O O . HIS A 1 91 ? 10.520 10.665 16.578 1.00 93.81 91 HIS A O 1
ATOM 707 N N . PRO A 1 92 ? 9.722 12.099 18.130 1.00 90.69 92 PRO A N 1
ATOM 708 C CA . PRO A 1 92 ? 11.031 12.419 18.708 1.00 90.69 92 PRO A CA 1
ATOM 709 C C . PRO A 1 92 ? 11.848 11.198 19.148 1.00 90.69 92 PRO A C 1
ATOM 711 O O . PRO A 1 92 ? 13.064 11.190 18.997 1.00 90.69 92 PRO A O 1
ATOM 714 N N . GLU A 1 93 ? 11.185 10.164 19.670 1.00 90.31 93 GLU A N 1
ATOM 715 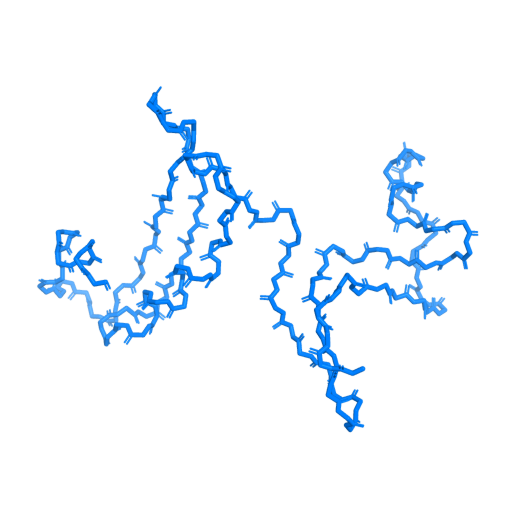C CA . GLU A 1 93 ? 11.858 8.976 20.220 1.00 90.31 93 GLU A CA 1
ATOM 716 C C . GLU A 1 93 ? 11.932 7.798 19.244 1.00 90.31 93 GLU A C 1
ATOM 718 O O . GLU A 1 93 ? 12.831 6.967 19.340 1.00 90.31 93 GLU A O 1
ATOM 723 N N . TYR A 1 94 ? 10.991 7.707 18.300 1.00 89.12 94 TYR A N 1
ATOM 724 C CA . TYR A 1 94 ? 10.773 6.487 17.507 1.00 89.12 94 TYR A CA 1
ATOM 725 C C . TYR A 1 94 ? 10.982 6.685 16.010 1.00 89.12 94 TYR A C 1
ATOM 727 O O . TYR A 1 94 ? 10.709 5.768 15.239 1.00 89.12 94 TYR A O 1
ATOM 735 N N . GLN A 1 95 ? 11.496 7.856 15.618 1.00 88.31 95 GLN A N 1
ATOM 736 C CA . GLN A 1 95 ? 11.581 8.360 14.247 1.00 88.31 95 GLN A CA 1
ATOM 737 C C . GLN A 1 95 ? 10.213 8.569 13.611 1.00 88.31 95 GLN A C 1
ATOM 739 O O . GLN A 1 95 ? 9.868 9.714 13.342 1.00 88.31 95 GLN A O 1
ATOM 744 N N . GLU A 1 96 ? 9.421 7.512 13.428 1.00 92.25 96 GLU A N 1
ATOM 745 C CA . GLU A 1 96 ? 8.038 7.590 12.966 1.00 92.25 96 GLU A CA 1
ATOM 746 C C . GLU A 1 96 ? 7.108 6.748 13.848 1.00 92.25 96 GLU A C 1
ATOM 748 O O . GLU A 1 96 ? 7.495 5.721 14.401 1.00 92.25 96 GLU A O 1
ATOM 753 N N . VAL A 1 97 ? 5.855 7.176 13.979 1.00 93.50 97 VAL A N 1
ATOM 754 C CA . VAL A 1 97 ? 4.776 6.419 14.631 1.00 93.50 97 VAL A CA 1
ATOM 755 C C . VAL A 1 97 ? 3.531 6.408 13.757 1.00 93.50 97 VAL A C 1
ATOM 757 O 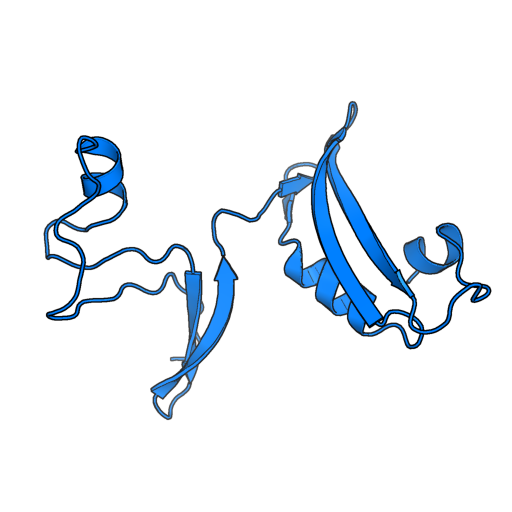O . VAL A 1 97 ? 3.347 7.274 12.900 1.00 93.50 97 VAL A O 1
ATOM 760 N N . ALA A 1 98 ? 2.657 5.432 13.993 1.00 93.19 98 ALA A N 1
ATOM 761 C CA . ALA A 1 98 ? 1.371 5.356 13.321 1.00 93.19 98 ALA A CA 1
ATOM 762 C C . ALA A 1 98 ? 0.453 6.496 13.782 1.00 93.19 98 ALA A C 1
ATOM 764 O O . ALA A 1 98 ? 0.218 6.678 14.978 1.00 93.19 98 ALA A O 1
ATOM 765 N N . LYS A 1 99 ? -0.137 7.212 12.829 1.00 93.12 99 LYS A N 1
ATOM 766 C CA . LYS A 1 99 ? -1.286 8.087 13.049 1.00 93.12 99 LYS A CA 1
ATOM 767 C C . LYS A 1 99 ? -2.471 7.548 12.265 1.00 93.12 99 LYS A C 1
ATOM 769 O O . LYS A 1 99 ? -2.429 7.505 11.038 1.00 93.12 99 LYS A O 1
ATOM 774 N N . ALA A 1 100 ? -3.518 7.157 12.984 1.00 94.25 100 ALA A N 1
ATOM 775 C CA . ALA A 1 100 ? -4.755 6.663 12.401 1.00 94.25 100 ALA A CA 1
ATOM 776 C C . ALA A 1 100 ? -5.801 7.779 12.294 1.00 94.25 100 ALA A C 1
ATOM 778 O O . ALA A 1 100 ? -6.021 8.541 13.236 1.00 94.25 100 ALA A O 1
ATOM 779 N N . PHE A 1 101 ? -6.471 7.838 11.151 1.00 94.00 101 PHE A N 1
ATOM 780 C CA . PHE A 1 101 ? -7.693 8.593 10.926 1.00 94.00 101 PHE A CA 1
ATOM 781 C C . PHE A 1 101 ? -8.824 7.585 10.779 1.00 94.00 101 PHE A C 1
ATOM 783 O O . PHE A 1 101 ? -8.721 6.665 9.971 1.00 94.00 101 PHE A O 1
ATOM 790 N N . VAL A 1 102 ? -9.886 7.743 11.563 1.00 93.19 102 VAL A N 1
ATOM 791 C CA . VAL A 1 102 ? -11.004 6.794 11.589 1.00 93.19 102 VAL A CA 1
ATOM 792 C C . VAL A 1 102 ? -12.321 7.508 11.335 1.00 93.19 102 VAL A C 1
ATOM 794 O O . VAL A 1 102 ? -12.558 8.611 11.830 1.00 93.19 102 VAL A O 1
ATOM 797 N N . VAL A 1 103 ? -13.197 6.854 10.581 1.00 93.12 103 VAL A N 1
ATOM 798 C CA . VAL A 1 103 ? -14.589 7.260 10.393 1.00 93.12 103 VAL A CA 1
ATOM 799 C C . VAL A 1 103 ? -15.452 6.346 11.248 1.00 93.12 103 VAL A C 1
ATOM 801 O O . VAL A 1 103 ? -15.414 5.128 11.103 1.00 93.12 103 VAL A O 1
ATOM 804 N N . LEU A 1 104 ? -16.238 6.919 12.155 1.00 92.31 104 LEU A N 1
ATOM 805 C CA . LEU A 1 104 ? -17.140 6.156 13.018 1.00 92.31 104 LEU A CA 1
ATOM 806 C C . LEU A 1 104 ? -18.426 5.804 12.258 1.00 92.31 104 LEU A C 1
ATOM 808 O O . LEU A 1 104 ? -18.990 6.657 11.573 1.00 92.31 104 LEU A O 1
ATOM 812 N N . LYS A 1 105 ? -18.947 4.581 12.425 1.00 90.56 105 LYS A N 1
ATOM 813 C CA . LYS A 1 105 ? -20.229 4.169 11.810 1.00 90.56 105 LYS A CA 1
ATOM 814 C C . LYS A 1 105 ? -21.418 4.974 12.321 1.00 90.56 105 LYS A C 1
ATOM 816 O O . LYS A 1 105 ? -22.383 5.179 11.590 1.00 90.56 105 LYS A O 1
ATOM 821 N N . LYS A 1 106 ? -21.377 5.392 13.588 1.00 87.75 106 LYS A N 1
ATOM 822 C CA . LYS A 1 106 ? -22.413 6.220 14.208 1.00 87.75 106 LYS A CA 1
ATOM 823 C C . LYS A 1 106 ? -21.791 7.524 14.703 1.00 87.75 106 LYS A C 1
ATOM 825 O O . LYS A 1 106 ? -20.820 7.468 15.461 1.00 87.75 106 LYS A O 1
ATOM 830 N N . PRO A 1 107 ? -22.347 8.690 14.336 1.00 73.62 107 PRO A N 1
ATOM 831 C CA . PRO A 1 107 ? -21.919 9.946 14.933 1.00 73.62 107 PRO A CA 1
ATOM 832 C C . PRO A 1 107 ? -22.162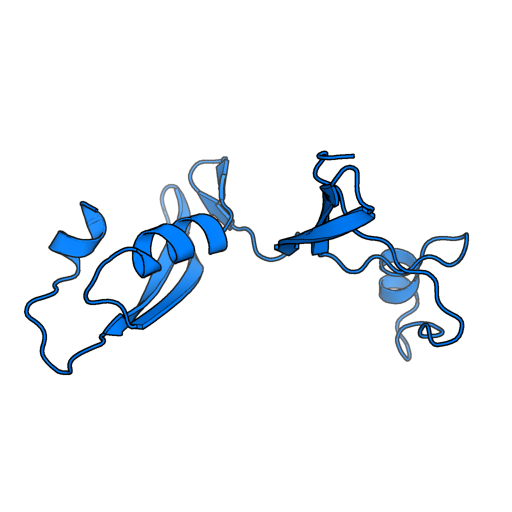 9.904 16.450 1.00 73.62 107 PRO A C 1
ATOM 834 O O . PRO A 1 107 ? -23.217 9.453 16.893 1.00 73.62 107 PRO A O 1
ATOM 837 N N . ARG A 1 108 ? -21.187 10.379 17.240 1.00 65.81 108 ARG A N 1
ATOM 838 C CA . ARG A 1 108 ? -21.206 10.389 18.722 1.00 65.81 108 ARG A CA 1
ATOM 839 C C . ARG A 1 108 ? -21.226 9.004 19.398 1.00 65.81 108 ARG A C 1
ATOM 841 O O . ARG A 1 108 ? -21.780 8.869 20.484 1.00 65.81 108 ARG A O 1
ATOM 848 N N . SER A 1 109 ? -20.630 7.975 18.793 1.00 69.44 109 SER A N 1
ATOM 849 C CA . SER A 1 109 ? -20.387 6.704 19.498 1.00 69.44 109 SER A CA 1
ATOM 850 C C . SER A 1 109 ? -19.465 6.895 20.712 1.00 69.44 109 SER A C 1
ATOM 852 O O . SER A 1 109 ? -18.551 7.710 20.645 1.00 69.44 109 SER A O 1
ATOM 854 N N . GLU A 1 110 ? -19.615 6.083 21.763 1.00 75.62 110 GLU A N 1
ATOM 855 C CA . GLU A 1 110 ? -18.756 6.074 22.973 1.00 75.62 110 GLU A CA 1
ATOM 856 C C . GLU A 1 110 ? -17.327 5.527 22.750 1.00 75.62 110 GLU A C 1
ATOM 858 O O . GLU A 1 110 ? -16.647 5.071 23.680 1.00 75.62 110 GLU A O 1
ATOM 863 N N . ILE A 1 111 ? -16.892 5.505 21.494 1.00 82.00 111 ILE A N 1
ATOM 864 C CA . ILE A 1 111 ? -15.570 5.054 21.087 1.00 82.00 111 ILE A CA 1
ATOM 865 C C . ILE A 1 111 ? -14.607 6.195 21.374 1.00 82.00 111 ILE A C 1
ATOM 867 O O . ILE A 1 111 ? -14.739 7.281 20.812 1.00 82.00 111 ILE A O 1
ATOM 871 N N . THR A 1 112 ? -13.655 5.934 22.263 1.00 83.62 112 THR A N 1
ATOM 872 C CA . THR A 1 112 ? -12.585 6.870 22.600 1.00 83.62 112 THR A CA 1
ATOM 873 C C . THR A 1 112 ? -11.267 6.386 22.019 1.00 83.62 112 THR A C 1
ATOM 875 O O . THR A 1 112 ? -11.105 5.208 21.684 1.00 83.62 112 THR A O 1
ATOM 878 N N . GLU A 1 113 ? -10.315 7.306 21.909 1.00 83.81 113 GLU A N 1
ATOM 879 C CA . GLU A 1 113 ? -8.962 6.996 21.460 1.00 83.81 113 GLU A CA 1
ATOM 880 C C . GLU A 1 113 ? -8.303 5.930 22.349 1.00 83.81 113 GLU A C 1
ATOM 882 O O . GLU A 1 113 ? -7.668 5.017 21.825 1.00 83.81 113 GLU A O 1
ATOM 887 N N . GLU A 1 114 ? -8.489 5.981 23.675 1.00 83.81 114 GLU A N 1
ATOM 888 C CA . GLU A 1 114 ? -7.873 5.002 24.579 1.00 83.81 114 GLU A CA 1
ATOM 889 C C . GLU A 1 114 ? -8.405 3.589 24.342 1.00 83.81 114 GLU A C 1
ATOM 891 O O . GLU A 1 114 ? -7.625 2.639 24.315 1.00 83.81 114 GLU A O 1
ATOM 896 N N . LYS A 1 115 ? -9.719 3.443 24.122 1.00 81.12 115 LYS A N 1
ATOM 897 C CA . LYS A 1 115 ? -10.326 2.135 23.834 1.00 81.12 115 LYS A CA 1
ATOM 898 C C . LYS A 1 115 ? -9.802 1.550 22.523 1.00 81.12 115 LYS A C 1
ATOM 900 O O . LYS A 1 115 ? -9.564 0.350 22.458 1.00 81.12 115 LYS A O 1
ATOM 905 N N . LEU A 1 116 ? -9.595 2.389 21.505 1.00 81.75 116 LEU A N 1
ATOM 906 C CA . LEU A 1 116 ? -9.060 1.951 20.213 1.00 81.75 116 LEU A CA 1
ATOM 907 C C . LEU A 1 116 ? -7.569 1.609 20.258 1.00 81.75 116 LEU A C 1
ATOM 909 O O . LEU A 1 116 ? -7.139 0.759 19.495 1.00 81.75 116 LEU A O 1
ATOM 913 N N . LYS A 1 117 ? -6.779 2.241 21.133 1.00 82.31 117 LYS A N 1
ATOM 914 C CA . LYS A 1 117 ? -5.344 1.937 21.274 1.00 82.31 117 LYS A CA 1
ATOM 915 C C . LYS A 1 117 ? -5.055 0.605 21.971 1.00 82.31 117 LYS A C 1
ATOM 917 O O . LYS A 1 117 ? -3.943 0.103 21.848 1.00 82.31 117 LYS A O 1
ATOM 922 N N . ILE A 1 118 ? -6.008 0.085 22.748 1.00 78.44 118 ILE A N 1
ATOM 923 C CA . ILE A 1 118 ? -5.892 -1.211 23.440 1.00 78.44 118 ILE A CA 1
ATOM 924 C C . ILE A 1 118 ? -6.223 -2.379 22.501 1.00 78.44 118 ILE A C 1
ATOM 926 O O . ILE A 1 118 ? -5.749 -3.491 22.726 1.00 78.44 118 ILE A O 1
ATOM 930 N N . PHE A 1 119 ? -7.068 -2.119 21.503 1.00 70.38 119 PHE A N 1
ATOM 931 C CA . PHE A 1 119 ? -7.538 -3.096 20.529 1.00 70.38 119 PHE A CA 1
ATOM 932 C C . PHE A 1 119 ? -6.420 -3.520 19.567 1.00 70.38 119 PHE A C 1
ATOM 934 O O . PHE A 1 119 ? -6.300 -4.742 19.329 1.00 70.38 119 PHE A O 1
#

Sequence (119 aa):
PNEKGQALVKTPRAMKGYYGNPEATSKAITPDGWVRTGDILYYNEDGHFFFVERMIQVFCCMGIRVAPSSIERVLLSHEGIADAAVIGVLHPEYQEVAKAFVVLKKPRSEITEEKLKIF

InterPro domains:
  IPR025110 AMP-binding enzyme, C-terminal domain [PF13193] (71-117)
  IPR045851 AMP-binding enzyme domain superfamily [G3DSA:3.30.300.30] (61-118)

Organism: Ixodes ricinus (NCBI:txid34613)

Radius of gyration: 18.79 Å; Cα contacts (8 Å, |Δi|>4): 181; chains: 1; bounding box: 38×37×50 Å

Solvent-accessible surface area (backbone atoms only — not comparable to full-atom values): 7198 Å² total; per-residue (Å²): 111,73,52,81,40,75,44,65,50,70,58,99,83,57,79,97,59,53,87,97,32,68,67,64,22,59,72,35,33,46,98,90,60,34,34,54,71,51,34,31,28,30,31,43,93,87,66,52,76,43,86,74,51,50,73,81,62,54,33,45,40,76,86,39,84,40,55,33,67,62,55,25,54,56,51,52,67,39,89,59,36,67,42,56,50,50,43,63,41,84,34,98,90,35,58,19,42,86,44,77,49,74,41,59,66,48,89,88,56,95,77,46,72,69,66,61,74,74,106

pLDDT: mean 90.11, std 6.48, range [65.81, 96.94]

Mean predicted aligned error: 7.14 Å

Secondary structure (DSSP, 8-state):
----EEEEE--TT--S--TT-HHHHHHHB-TTS-EEEEEEEEE-TT--EEEEEETTS-EEETTEEE-HHHHHHHHHHSTTEEEEEEEEEEETTTEEEEEEEEEESSTT-S--HHHHHH-

Nearest PDB structures (foldseek):
  6q2m-assembly1_A  TM=8.622E-01  e=4.791E-11  Photinus pyralis
  5kyt-assembly2_B  TM=8.250E-01  e=6.043E-11  Photinus pyralis
  5kyv-assembly2_B  TM=8.249E-01  e=8.076E-11  Photinus pyralis
  5bsr-assembly1_A  TM=5.428E-01  e=2.388E-11  Nicotiana tabacum
  4g37-assembly2_B  TM=5.277E-01  e=5.381E-11  Photinus pyralis